Protein AF-A0A520JQG7-F1 (afdb_monomer)

Mean predicted aligned error: 21.72 Å

Solvent-accessible surface area (backbone atoms only — not comparable to full-atom values): 9404 Å² total; per-residue (Å²): 134,91,82,88,81,85,90,84,89,77,89,77,74,89,73,78,88,71,98,80,67,85,91,68,79,53,63,58,55,50,52,49,51,52,50,51,52,51,51,51,51,50,53,49,54,67,59,70,69,59,74,75,81,80,76,74,77,77,79,77,73,83,89,76,90,84,80,84,89,77,93,76,90,80,88,82,88,83,88,83,86,82,87,91,74,70,98,68,82,77,88,84,72,81,86,50,89,65,53,53,73,76,43,76,72,67,59,95,91,64,88,80,63,93,89,63,77,54,61,46,65,46,62,87,65,65,126

Sequence (127 aa):
MNYETRAIGNEEVLGLPSPDAPRRGRTGLIIGIITVIAIVAAIAYFTMGRAKPVTKAVEQLPLVSVVVPGRSSVARVVSATGSLAARREMPIGVAGDGGMVTRVLVEPGQWVAKGQVLALVDRSVQT

Radius of gyration: 70.16 Å; Cα contacts (8 Å, |Δi|>4): 34; chains: 1; bounding box: 82×48×180 Å

Secondary structure (DSSP, 8-state):
------------------S-S-S-SSHHHHHHHHHHHHHHHHHHHHHHT-PPP--------------PPPP---------------SS------TTSS-EEEEE---TT----TT---EEEE-TT--

Nearest PDB structures (foldseek):
  2k7v-assembly1_B  TM=3.443E-01  e=1.556E+00  Escherichia coli K-12

Foldseek 3Di:
DDDDDDDDDDDDDDDDDDPDDPPPPVVVVVVVVVVVVVVVVVVCVVVVPDDPPPPPPPPPDDDDDDDDDDDDDDDDDDDDDDDDDDPDDDDDDDFQPFFDFPDAPDDPPDDDDPPDDGTDGDRPRHD

pLDDT: m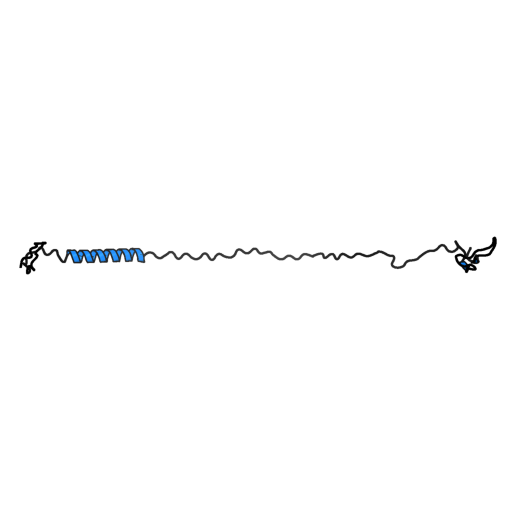ean 74.9, std 16.49, range [41.25, 93.94]

Structure (mmCIF, N/CA/C/O backbone):
data_AF-A0A520JQG7-F1
#
_entry.id   AF-A0A520JQG7-F1
#
loop_
_atom_site.group_PDB
_atom_site.id
_atom_site.type_symbol
_atom_site.label_atom_id
_atom_site.label_alt_id
_atom_site.label_comp_id
_atom_site.label_asym_id
_atom_site.label_entity_id
_atom_site.label_seq_id
_atom_site.pdbx_PDB_ins_code
_atom_site.Cartn_x
_atom_site.Cartn_y
_atom_site.Cartn_z
_atom_site.occupancy
_atom_site.B_iso_or_equiv
_atom_site.auth_seq_id
_atom_site.auth_comp_id
_atom_site.auth_asym_id
_atom_site.auth_atom_id
_atom_site.pdbx_PDB_model_n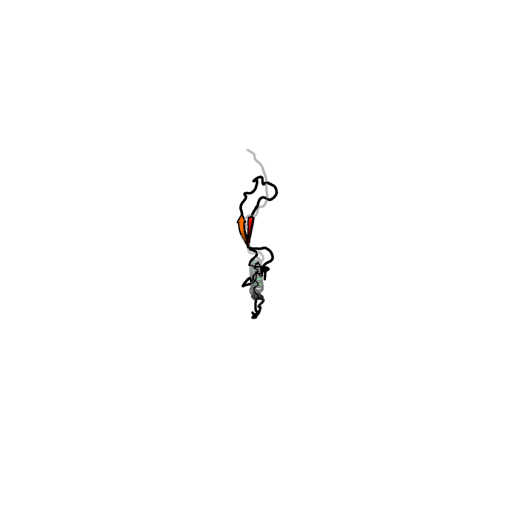um
ATOM 1 N N . MET A 1 1 ? -0.984 32.437 133.546 1.00 47.94 1 MET A N 1
ATOM 2 C CA . MET A 1 1 ? -0.754 32.615 132.099 1.00 47.94 1 MET A CA 1
ATOM 3 C C . MET A 1 1 ? -2.084 32.379 131.406 1.00 47.94 1 MET A C 1
ATOM 5 O O . MET A 1 1 ? -2.539 31.245 131.366 1.00 47.94 1 MET A O 1
ATOM 9 N N . ASN A 1 2 ? -2.742 33.464 130.996 1.00 41.94 2 ASN A N 1
ATOM 10 C CA . ASN A 1 2 ? -3.950 33.443 130.170 1.00 41.94 2 ASN A CA 1
ATOM 11 C C . ASN A 1 2 ? -3.656 32.749 128.842 1.00 41.94 2 ASN A C 1
ATOM 13 O O . ASN A 1 2 ? -2.601 33.036 128.296 1.00 41.94 2 ASN A O 1
ATOM 17 N N . TYR A 1 3 ? -4.602 31.973 128.311 1.00 47.25 3 TYR A N 1
ATOM 18 C CA . TYR A 1 3 ? -5.148 32.197 126.969 1.00 47.25 3 TYR A CA 1
ATOM 19 C C . TYR A 1 3 ? -6.581 31.658 126.916 1.00 47.25 3 TYR A C 1
ATOM 21 O O . TYR A 1 3 ? -6.863 30.526 127.301 1.00 47.25 3 TYR A O 1
ATOM 29 N N . GLU A 1 4 ? -7.479 32.542 126.501 1.00 45.03 4 GLU A N 1
ATOM 30 C CA . GLU A 1 4 ? -8.894 32.309 126.247 1.00 45.03 4 GLU A CA 1
ATOM 31 C C . GLU A 1 4 ? -9.129 31.584 124.910 1.00 45.03 4 GLU A C 1
ATOM 33 O O . GLU A 1 4 ? -8.221 31.477 124.087 1.00 45.03 4 GLU A O 1
ATOM 38 N N . THR A 1 5 ? -10.405 31.241 124.677 1.00 47.75 5 THR A N 1
ATOM 39 C CA . THR A 1 5 ? -11.120 30.978 123.402 1.00 47.75 5 THR A CA 1
ATOM 40 C C . THR A 1 5 ? -11.746 29.579 123.408 1.00 47.75 5 THR A C 1
ATOM 42 O O . THR A 1 5 ? -11.095 28.585 123.121 1.00 47.75 5 THR A O 1
ATOM 45 N N . ARG A 1 6 ? -12.953 29.416 123.973 1.00 43.28 6 ARG A N 1
ATOM 46 C CA . ARG A 1 6 ? -14.274 29.598 123.317 1.00 43.28 6 ARG A CA 1
ATOM 47 C C . ARG A 1 6 ? -14.369 28.811 122.000 1.00 43.28 6 ARG A C 1
ATOM 49 O O . ARG A 1 6 ? -13.815 29.210 120.991 1.00 43.28 6 ARG A O 1
ATOM 56 N N . ALA A 1 7 ? -14.918 27.599 122.052 1.00 52.44 7 ALA A N 1
ATOM 57 C CA . ALA A 1 7 ? -16.352 27.304 121.913 1.00 52.44 7 ALA A CA 1
ATOM 58 C C . ALA A 1 7 ? -16.813 27.251 120.448 1.00 52.44 7 ALA A C 1
ATOM 60 O O . ALA A 1 7 ? -17.317 28.229 119.909 1.00 52.44 7 ALA A O 1
ATOM 61 N N . ILE A 1 8 ? -16.678 26.062 119.858 1.00 48.25 8 ILE A N 1
ATOM 62 C CA . ILE A 1 8 ? -17.530 25.514 118.793 1.00 48.25 8 ILE A CA 1
ATOM 63 C C . ILE A 1 8 ? -17.545 24.008 119.112 1.00 48.25 8 ILE A C 1
ATOM 65 O O . ILE A 1 8 ? -16.499 23.376 119.085 1.00 48.25 8 ILE A O 1
ATOM 69 N N . GLY A 1 9 ? -18.608 23.377 119.596 1.00 44.31 9 GLY A N 1
ATOM 70 C CA . GLY A 1 9 ? -20.011 23.577 119.270 1.00 44.31 9 GLY A CA 1
ATOM 71 C C . GLY A 1 9 ? -20.515 22.312 118.581 1.00 44.31 9 GLY A C 1
ATOM 72 O O . GLY A 1 9 ? -20.761 22.340 117.382 1.00 44.31 9 GLY A O 1
ATOM 73 N N . ASN A 1 10 ? -20.526 21.192 119.311 1.00 41.25 10 ASN A N 1
ATOM 74 C CA . ASN A 1 10 ? -21.667 2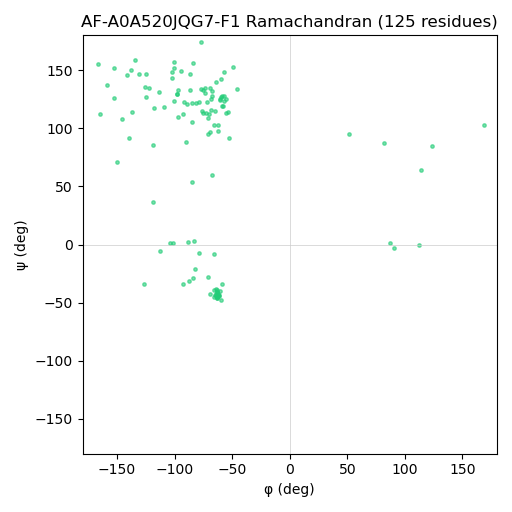0.281 119.449 1.00 41.25 10 ASN A CA 1
ATOM 75 C C . ASN A 1 10 ? -21.206 18.989 120.119 1.00 41.25 10 ASN A C 1
ATOM 77 O O . ASN A 1 10 ? -20.560 18.121 119.534 1.00 41.25 10 ASN A O 1
ATOM 81 N N . GLU A 1 11 ? -21.548 18.932 121.396 1.00 46.88 11 GLU A N 1
ATOM 82 C CA . GLU A 1 11 ? -21.652 17.727 122.188 1.00 46.88 11 GLU A CA 1
ATOM 83 C C . GLU A 1 11 ? -22.613 16.764 121.487 1.00 46.88 11 GLU A C 1
ATOM 85 O O . GLU A 1 11 ? -23.769 17.098 121.249 1.00 46.88 11 GLU A O 1
ATOM 90 N N . GLU A 1 12 ? -22.169 15.541 121.225 1.00 45.91 12 GLU A N 1
ATOM 91 C CA . GLU A 1 12 ? -23.056 14.409 121.451 1.00 45.91 12 GLU A CA 1
ATOM 92 C C . GLU A 1 12 ? -22.233 13.282 122.061 1.00 45.91 12 GLU A C 1
ATOM 94 O O . GLU A 1 12 ? -21.537 12.499 121.414 1.00 45.91 12 GLU A O 1
ATOM 99 N N . VAL A 1 13 ? -22.250 13.319 123.389 1.00 49.00 13 VAL A N 1
ATOM 100 C CA . VAL A 1 13 ? -21.859 12.245 124.284 1.00 49.00 13 VAL A CA 1
ATOM 101 C C . VAL A 1 13 ? -22.482 10.944 123.790 1.00 49.00 13 VAL A C 1
ATOM 103 O O . VAL A 1 13 ? -23.667 10.880 123.476 1.00 49.00 13 VAL A O 1
ATOM 106 N N . LEU A 1 14 ? -21.651 9.908 123.757 1.00 54.41 14 LEU A N 1
ATOM 107 C CA . LEU A 1 14 ? -22.006 8.523 123.493 1.00 54.41 14 LEU A CA 1
ATOM 108 C C . LEU A 1 14 ? -23.149 8.082 124.433 1.00 54.41 14 LEU A C 1
ATOM 110 O O . LEU A 1 14 ? -22.923 7.646 125.562 1.00 54.41 14 LEU A O 1
ATOM 114 N N . GLY A 1 15 ? -24.389 8.233 123.973 1.00 46.34 15 GLY A N 1
ATOM 115 C CA . GLY A 1 15 ? -25.580 7.745 124.653 1.00 46.34 15 GLY A CA 1
ATOM 116 C C . GLY A 1 15 ? -25.692 6.237 124.476 1.00 46.34 15 GLY A C 1
ATOM 117 O O . GLY A 1 15 ? -25.888 5.738 123.369 1.00 46.34 15 GLY A O 1
ATOM 118 N N . LEU A 1 16 ? -25.551 5.505 125.579 1.00 51.47 16 LEU A N 1
ATOM 119 C CA . LEU A 1 16 ? -25.883 4.087 125.661 1.00 51.47 16 LEU A CA 1
ATOM 120 C C . LEU A 1 16 ? -27.356 3.851 125.264 1.00 51.47 16 LEU A C 1
ATOM 122 O O . LEU A 1 16 ? -28.204 4.718 125.475 1.00 51.47 16 LEU A O 1
ATOM 126 N N . PRO A 1 17 ? -27.672 2.686 124.676 1.00 48.19 17 PRO A N 1
ATOM 127 C CA . PRO A 1 17 ? -28.928 2.464 123.975 1.00 48.19 17 PRO A CA 1
ATOM 128 C C . PRO A 1 17 ? -30.108 2.351 124.948 1.00 48.19 17 PRO A C 1
ATOM 130 O O . PRO A 1 17 ? -30.228 1.368 125.678 1.00 48.19 17 PRO A O 1
ATOM 133 N N . SER A 1 18 ? -31.024 3.320 124.902 1.00 45.19 18 SER A N 1
ATOM 134 C CA . SER A 1 18 ? -32.380 3.160 125.436 1.00 45.19 18 SER A CA 1
ATOM 135 C C . SER A 1 18 ? -33.215 2.301 124.478 1.00 45.19 18 SER A C 1
ATOM 137 O O . SER A 1 18 ? -33.209 2.555 123.268 1.00 45.19 18 SER A O 1
ATOM 139 N N . PRO A 1 19 ? -33.955 1.291 124.964 1.00 55.03 19 PRO A N 1
ATOM 140 C CA . PRO A 1 19 ? -34.721 0.390 124.117 1.00 55.03 19 PRO A CA 1
ATOM 141 C C . PRO A 1 19 ? -36.101 0.964 123.777 1.00 55.03 19 PRO A C 1
ATOM 143 O O . PRO A 1 19 ? -37.080 0.266 123.956 1.00 55.03 19 PRO A O 1
ATOM 146 N N . ASP A 1 20 ? -36.182 2.186 123.246 1.00 46.88 20 ASP A N 1
ATOM 147 C CA . ASP A 1 20 ? -37.425 2.769 122.716 1.00 46.88 20 ASP A CA 1
ATOM 148 C C . ASP A 1 20 ? -37.116 3.754 121.573 1.00 46.88 20 ASP A C 1
ATOM 150 O O . ASP A 1 20 ? -37.239 4.970 121.687 1.00 46.88 20 ASP A O 1
ATOM 154 N N . ALA A 1 21 ? -36.691 3.207 120.431 1.00 49.94 21 ALA A N 1
ATOM 155 C CA . ALA A 1 21 ? -36.697 3.885 119.136 1.00 49.94 21 ALA A CA 1
ATOM 156 C C . ALA A 1 21 ? -37.544 3.037 118.170 1.00 49.94 21 ALA A C 1
ATOM 158 O O . ALA A 1 21 ? -37.383 1.808 118.156 1.00 49.94 21 ALA A O 1
ATOM 159 N N . PRO A 1 22 ? -38.460 3.619 117.365 1.00 45.97 22 PRO A N 1
ATOM 160 C CA . PRO A 1 22 ? -39.290 2.835 116.461 1.00 45.97 22 PRO A CA 1
ATOM 161 C C . PRO A 1 22 ? -38.381 2.024 115.537 1.00 45.97 22 PRO A C 1
ATOM 163 O O . PRO A 1 22 ? -37.511 2.567 114.856 1.00 45.97 22 PRO A O 1
ATOM 166 N N . ARG A 1 23 ? -38.572 0.701 115.546 1.00 51.28 23 ARG A N 1
ATOM 167 C CA . ARG A 1 23 ? -37.796 -0.324 114.827 1.00 51.28 23 ARG A CA 1
ATOM 168 C C . ARG A 1 23 ? -37.990 -0.225 113.306 1.00 51.28 23 ARG A C 1
ATOM 170 O O . ARG A 1 23 ? -38.435 -1.164 112.653 1.00 51.28 23 ARG A O 1
ATOM 177 N N . ARG A 1 24 ? -37.647 0.924 112.727 1.00 54.06 24 ARG A N 1
ATOM 178 C CA . ARG A 1 24 ? -37.732 1.261 111.300 1.00 54.06 24 ARG A CA 1
ATOM 179 C C . ARG A 1 24 ? -36.338 1.572 110.739 1.00 54.06 24 ARG A C 1
ATOM 181 O O . ARG A 1 24 ? -36.177 2.456 109.916 1.00 54.06 24 ARG A O 1
ATOM 188 N N . GLY A 1 25 ? -35.320 0.848 111.211 1.00 57.62 25 GLY A N 1
ATOM 189 C CA . GLY A 1 25 ? -33.913 1.060 110.837 1.00 57.62 25 GLY A CA 1
ATOM 190 C C . GLY A 1 25 ? -33.270 -0.066 110.021 1.00 57.62 25 GLY A C 1
ATOM 191 O O . GLY A 1 25 ? -32.131 0.069 109.596 1.00 57.62 25 GLY A O 1
ATOM 192 N N . ARG A 1 26 ? -33.963 -1.191 109.796 1.00 58.22 26 ARG A N 1
ATOM 193 C CA . ARG A 1 26 ? -33.416 -2.329 109.022 1.00 58.22 26 ARG A CA 1
ATOM 194 C C . ARG A 1 26 ? -34.323 -2.767 107.882 1.00 58.22 26 ARG A C 1
ATOM 196 O O . ARG A 1 26 ? -33.832 -3.099 106.815 1.00 58.22 26 ARG A O 1
ATOM 203 N N . THR A 1 27 ? -35.639 -2.677 108.058 1.00 58.28 27 THR A N 1
ATOM 204 C CA . THR A 1 27 ? -36.619 -2.966 107.002 1.00 58.28 27 THR A CA 1
ATOM 205 C C . THR A 1 27 ? -36.541 -1.968 105.851 1.00 58.28 27 THR A C 1
ATOM 207 O O . THR A 1 27 ? -36.588 -2.391 104.707 1.00 58.28 27 THR A O 1
ATOM 210 N N . GLY A 1 28 ? -36.325 -0.674 106.117 1.00 62.78 28 GLY A N 1
ATOM 211 C CA . GLY A 1 28 ? -36.108 0.324 105.058 1.00 62.78 28 GLY A CA 1
ATOM 212 C C . GLY A 1 28 ? -34.832 0.076 104.245 1.00 62.78 28 GLY A C 1
ATOM 213 O O . GLY A 1 28 ? -34.846 0.203 103.026 1.00 62.78 28 GLY A O 1
ATOM 214 N N . LEU A 1 29 ? -33.754 -0.360 104.907 1.00 69.31 29 LEU A N 1
ATOM 215 C CA . LEU A 1 29 ? -32.491 -0.716 104.256 1.00 69.31 29 LEU A CA 1
ATOM 216 C C . LEU A 1 29 ? -32.630 -1.998 103.421 1.00 69.31 29 LEU A C 1
ATOM 218 O O . LEU A 1 29 ? -32.179 -2.043 102.282 1.00 69.31 29 LEU A O 1
ATOM 222 N N .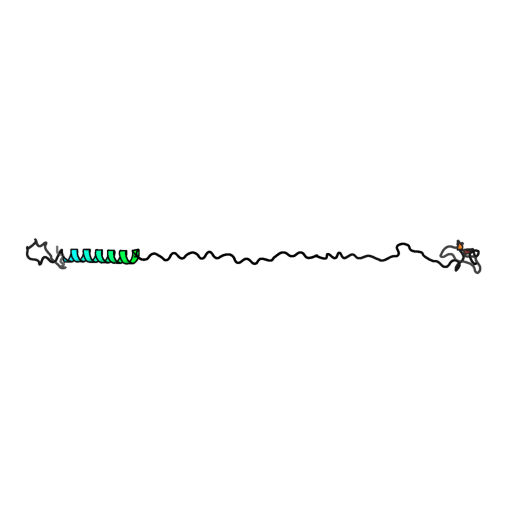 ILE A 1 30 ? -33.320 -3.011 103.952 1.00 74.06 30 ILE A N 1
ATOM 223 C CA . ILE A 1 30 ? -33.611 -4.262 103.238 1.00 74.06 30 ILE A CA 1
ATOM 224 C C . ILE A 1 30 ? -34.511 -3.997 102.024 1.00 74.06 30 ILE A C 1
ATOM 226 O O . ILE A 1 30 ? -34.219 -4.486 100.938 1.00 74.06 30 ILE A O 1
ATOM 230 N N . ILE A 1 31 ? -35.558 -3.179 102.169 1.00 79.25 31 ILE A N 1
ATOM 231 C CA . ILE A 1 31 ? -36.436 -2.789 101.056 1.00 79.25 31 ILE A CA 1
ATOM 232 C C . ILE A 1 31 ? -35.646 -1.999 100.006 1.00 79.25 31 ILE A C 1
ATOM 234 O O . ILE A 1 31 ? -35.802 -2.258 98.815 1.00 79.25 31 ILE A O 1
ATOM 238 N N . GLY A 1 32 ? -34.753 -1.097 100.422 1.00 81.38 32 GLY A N 1
ATOM 239 C CA . GLY A 1 32 ? -33.859 -0.377 99.513 1.00 81.38 32 GLY A CA 1
ATOM 240 C C . GLY A 1 32 ? -32.954 -1.318 98.715 1.00 81.38 32 GLY A C 1
ATOM 241 O O . GLY A 1 32 ? -32.904 -1.225 97.491 1.00 81.38 32 GLY A O 1
ATOM 242 N N . ILE A 1 33 ? -32.311 -2.280 99.382 1.00 84.25 33 ILE A N 1
ATOM 243 C CA . ILE A 1 33 ? -31.446 -3.278 98.733 1.00 84.25 33 ILE A CA 1
ATOM 244 C C . ILE A 1 33 ? -32.247 -4.153 97.762 1.00 84.25 33 ILE A C 1
ATOM 246 O O . ILE A 1 33 ? -31.826 -4.338 96.622 1.00 84.25 33 ILE A O 1
ATOM 250 N N . ILE A 1 34 ? -33.421 -4.642 98.168 1.00 87.06 34 ILE A N 1
ATOM 251 C CA . ILE A 1 34 ? -34.300 -5.442 97.300 1.00 87.06 34 ILE A CA 1
ATOM 252 C C . ILE A 1 34 ? -34.733 -4.631 96.076 1.00 87.06 34 ILE A C 1
ATOM 254 O O . ILE A 1 34 ? -34.737 -5.155 94.965 1.00 87.06 34 ILE A O 1
ATOM 258 N N . THR A 1 35 ? -35.040 -3.345 96.254 1.00 87.06 35 THR A N 1
ATOM 259 C CA . THR A 1 35 ? -35.431 -2.457 95.152 1.00 87.06 35 THR A CA 1
ATOM 260 C C . THR A 1 35 ? -34.277 -2.264 94.170 1.00 87.06 35 THR A C 1
ATOM 262 O O . THR A 1 35 ? -34.476 -2.373 92.963 1.00 87.06 35 THR A O 1
ATOM 265 N N . VAL A 1 36 ? -33.054 -2.055 94.66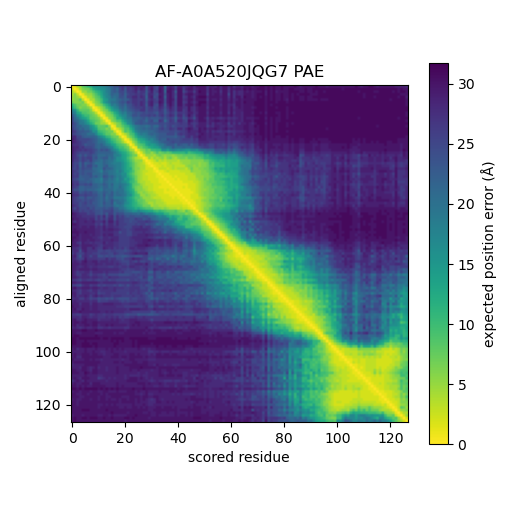2 1.00 88.81 36 VAL A N 1
ATOM 266 C CA . VAL A 1 36 ? -31.861 -1.941 93.808 1.00 88.81 36 VAL A CA 1
ATOM 267 C C . VAL A 1 36 ? -31.602 -3.244 93.049 1.00 88.81 36 VAL A C 1
ATOM 269 O O . VAL A 1 36 ? -31.385 -3.209 91.840 1.00 88.81 36 VAL A O 1
ATOM 272 N N . ILE A 1 37 ? -31.693 -4.397 93.715 1.00 89.56 37 ILE A N 1
ATOM 273 C CA . ILE A 1 37 ? -31.516 -5.708 93.070 1.00 89.56 37 ILE A CA 1
ATOM 274 C C . ILE A 1 37 ? -32.593 -5.941 92.002 1.00 89.56 37 ILE A C 1
ATOM 276 O O . ILE A 1 37 ? -32.271 -6.389 90.903 1.00 89.56 37 ILE A O 1
ATOM 280 N N . ALA A 1 38 ? -33.851 -5.589 92.280 1.00 89.69 38 ALA A N 1
ATOM 281 C CA . ALA A 1 38 ? -34.945 -5.706 91.319 1.00 89.69 38 ALA A CA 1
ATOM 282 C C . ALA A 1 38 ? -34.736 -4.804 90.090 1.00 89.69 38 ALA A C 1
ATOM 284 O O . ALA A 1 38 ? -34.980 -5.236 88.964 1.00 89.69 38 ALA A O 1
ATOM 285 N N . ILE A 1 39 ? -34.228 -3.584 90.283 1.00 89.12 39 ILE A N 1
ATOM 286 C CA . ILE A 1 39 ? -33.903 -2.664 89.184 1.00 89.12 39 ILE A CA 1
ATOM 287 C C . ILE A 1 39 ? -32.759 -3.222 88.332 1.00 89.12 39 ILE A C 1
ATOM 289 O O . ILE A 1 39 ? -32.859 -3.237 87.106 1.00 89.12 39 ILE A O 1
ATOM 293 N N . VAL A 1 40 ? -31.694 -3.733 88.954 1.00 87.75 40 VAL A N 1
ATOM 294 C CA . VAL A 1 40 ? -30.559 -4.328 88.229 1.00 87.75 40 VAL A CA 1
ATOM 295 C C . VAL A 1 40 ? -30.997 -5.570 87.451 1.00 87.75 40 VAL A C 1
ATOM 297 O O . VAL A 1 40 ? -30.636 -5.716 86.284 1.00 87.75 40 VAL A O 1
ATOM 300 N N . ALA A 1 41 ? -31.826 -6.427 88.051 1.00 85.44 41 ALA A N 1
ATOM 301 C CA . ALA A 1 41 ? -32.379 -7.603 87.384 1.00 85.44 41 ALA A CA 1
ATOM 302 C C . ALA A 1 41 ? -33.282 -7.221 86.200 1.00 85.44 41 ALA A C 1
ATOM 304 O O . ALA A 1 41 ? -33.182 -7.828 85.134 1.00 85.44 41 ALA A O 1
ATOM 305 N N . ALA A 1 42 ? -34.109 -6.181 86.344 1.00 84.44 42 ALA A N 1
ATOM 306 C CA . ALA A 1 42 ? -34.928 -5.668 85.251 1.00 84.44 42 ALA A CA 1
ATOM 307 C C . ALA A 1 42 ? -34.059 -5.123 84.105 1.00 84.44 42 ALA A C 1
ATOM 309 O O . ALA A 1 42 ? -34.278 -5.479 82.949 1.00 84.44 42 ALA A O 1
ATOM 310 N N . ILE A 1 43 ? -33.028 -4.326 84.404 1.00 83.25 43 ILE A N 1
ATOM 311 C CA . ILE A 1 43 ? -32.102 -3.796 83.389 1.00 83.25 43 ILE A CA 1
ATOM 312 C C . ILE A 1 43 ? -31.366 -4.938 82.676 1.00 83.25 43 ILE A C 1
ATOM 314 O O . ILE A 1 43 ? -31.268 -4.934 81.448 1.00 83.25 43 ILE A O 1
ATOM 318 N N . ALA A 1 44 ? -30.892 -5.941 83.416 1.00 83.00 44 ALA A N 1
ATOM 319 C CA . ALA A 1 44 ? -30.243 -7.116 82.841 1.00 83.00 44 ALA A CA 1
ATOM 320 C C . ALA A 1 44 ? -31.201 -7.893 81.923 1.00 83.00 44 ALA A C 1
ATOM 322 O O . ALA A 1 44 ? -30.842 -8.218 80.795 1.00 83.00 44 ALA A O 1
ATOM 323 N N . TYR A 1 45 ? -32.449 -8.106 82.346 1.00 82.38 45 TYR A N 1
ATOM 324 C CA . TYR A 1 45 ? -33.461 -8.783 81.534 1.00 82.38 45 TYR A CA 1
ATOM 325 C C . TYR A 1 45 ? -33.786 -8.011 80.241 1.00 82.38 45 TYR A C 1
ATOM 327 O O . TYR A 1 45 ? -33.813 -8.591 79.153 1.00 82.38 45 TYR A O 1
ATOM 335 N N . PHE A 1 46 ? -33.946 -6.686 80.323 1.00 80.50 46 PHE A N 1
ATOM 336 C CA . PHE A 1 46 ? -34.224 -5.840 79.155 1.00 80.50 46 PHE A CA 1
ATOM 337 C C . PHE A 1 46 ? -33.030 -5.686 78.201 1.00 80.50 46 PHE A C 1
ATOM 339 O O . PHE A 1 46 ? -33.225 -5.471 77.002 1.00 80.50 46 PHE A O 1
ATOM 346 N N . THR A 1 47 ? -31.798 -5.794 78.699 1.00 77.88 47 THR A N 1
ATOM 347 C CA . THR A 1 47 ? -30.582 -5.683 77.872 1.00 77.88 47 THR A CA 1
ATOM 348 C C . THR A 1 47 ? -30.156 -7.019 77.265 1.00 77.88 47 THR A C 1
ATOM 350 O O . THR A 1 47 ? -29.663 -7.038 76.138 1.00 77.88 47 THR A O 1
ATOM 353 N N . MET A 1 48 ? -30.409 -8.135 77.951 1.00 74.25 48 MET A N 1
ATOM 354 C CA . MET A 1 48 ? -30.017 -9.482 77.520 1.00 74.25 48 MET A CA 1
ATOM 355 C C . MET A 1 48 ? -30.998 -10.111 76.513 1.00 74.25 48 MET A C 1
ATOM 357 O O . MET A 1 48 ? -30.601 -10.976 75.737 1.00 74.25 48 MET A O 1
ATOM 361 N N . GLY A 1 49 ? -32.250 -9.637 76.448 1.00 63.06 49 GLY A N 1
ATOM 362 C CA . GLY A 1 49 ? -33.242 -10.065 75.447 1.00 63.06 49 GLY A CA 1
ATOM 363 C C . GLY A 1 49 ? -33.093 -9.431 74.055 1.00 63.06 49 GLY A C 1
ATOM 364 O O . GLY A 1 49 ? -33.788 -9.828 73.119 1.00 63.06 49 GLY A O 1
ATOM 365 N N . ARG A 1 50 ? -32.195 -8.452 73.875 1.00 65.56 50 ARG A N 1
ATOM 366 C CA . ARG A 1 50 ? -31.911 -7.867 72.556 1.00 65.56 50 ARG A CA 1
ATOM 367 C C . ARG A 1 50 ? -30.787 -8.633 71.867 1.00 65.56 50 ARG A C 1
ATOM 369 O O . ARG A 1 50 ? -29.619 -8.255 71.936 1.00 65.56 50 ARG A O 1
ATOM 376 N N . ALA A 1 51 ? -31.156 -9.681 71.135 1.00 65.00 51 ALA A N 1
ATOM 377 C CA . ALA A 1 51 ? -30.284 -10.222 70.102 1.00 65.00 51 ALA A CA 1
ATOM 378 C C . ALA A 1 51 ? -29.983 -9.103 69.092 1.00 65.00 51 ALA A C 1
ATOM 380 O O . ALA A 1 51 ? -30.893 -8.537 68.482 1.00 65.00 51 ALA A O 1
ATOM 381 N N . LYS A 1 52 ? -28.702 -8.746 68.945 1.00 66.81 52 LYS A N 1
ATOM 382 C CA . LYS A 1 52 ? -28.269 -7.824 67.891 1.00 66.81 52 LYS A CA 1
ATOM 383 C C . LYS A 1 52 ? -28.673 -8.448 66.550 1.00 66.81 52 LYS A C 1
ATOM 385 O O . LYS A 1 52 ? -28.334 -9.614 66.335 1.00 66.81 52 LYS A O 1
ATOM 390 N N . PRO A 1 53 ? -29.387 -7.732 65.663 1.00 61.31 53 PRO A N 1
ATOM 391 C CA . PRO A 1 53 ? -29.675 -8.265 64.345 1.00 61.31 53 PRO A CA 1
ATOM 392 C C . PRO A 1 53 ? -28.336 -8.543 63.666 1.00 61.31 53 PRO A C 1
ATOM 394 O O . PRO A 1 53 ? -27.507 -7.648 63.509 1.00 61.31 53 PRO A O 1
ATOM 397 N N . VAL A 1 54 ? -28.105 -9.808 63.326 1.00 65.31 54 VAL A N 1
ATOM 398 C CA . VAL A 1 54 ? -26.941 -10.211 62.546 1.00 65.31 54 VAL A CA 1
ATOM 399 C C . VAL A 1 54 ? -27.179 -9.649 61.154 1.00 65.31 54 VAL A C 1
ATOM 401 O O . VAL A 1 54 ? -27.943 -10.204 60.364 1.00 65.31 54 VAL A O 1
ATOM 404 N N . THR A 1 55 ? -26.592 -8.492 60.870 1.00 64.81 55 THR A N 1
ATOM 405 C CA . THR A 1 55 ? -26.534 -7.963 59.514 1.00 64.81 55 THR A CA 1
ATOM 406 C C . THR A 1 55 ? -25.734 -8.966 58.700 1.00 64.81 55 THR A C 1
ATOM 408 O O . THR A 1 55 ? -24.512 -9.035 58.831 1.00 64.81 55 THR A O 1
ATOM 411 N N . LYS A 1 56 ? -26.422 -9.789 57.900 1.00 64.94 56 LYS A N 1
ATOM 412 C CA . LYS A 1 56 ? -25.774 -10.552 56.835 1.00 64.94 56 LYS A CA 1
ATOM 413 C C . LYS A 1 56 ? -25.011 -9.535 55.994 1.00 64.94 56 LYS A C 1
ATOM 415 O O . LYS A 1 56 ? -25.633 -8.650 55.410 1.00 64.94 56 LYS A O 1
ATOM 420 N N . ALA A 1 57 ? -23.682 -9.622 56.000 1.00 65.81 57 ALA A N 1
ATOM 421 C CA . ALA A 1 57 ? -22.862 -8.881 55.061 1.00 65.81 57 ALA A CA 1
ATOM 422 C C . ALA A 1 57 ? -23.374 -9.261 53.672 1.00 65.81 57 ALA A C 1
ATOM 424 O O . ALA A 1 57 ? -23.335 -10.431 53.296 1.00 65.81 57 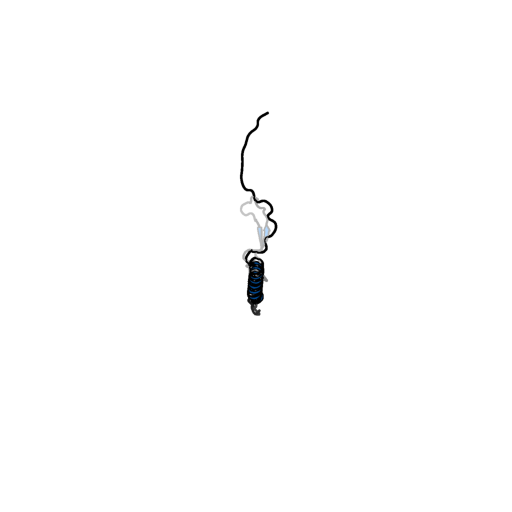ALA A O 1
ATOM 425 N N . VAL A 1 58 ? -23.972 -8.299 52.973 1.00 65.44 58 VAL A N 1
ATOM 426 C CA . VAL A 1 58 ? -24.360 -8.494 51.583 1.00 65.44 58 VAL A CA 1
ATOM 427 C C . VAL A 1 58 ? -23.044 -8.652 50.844 1.00 65.44 58 VAL A C 1
ATOM 429 O O . VAL A 1 58 ? -22.296 -7.691 50.690 1.00 65.44 58 VAL A O 1
ATOM 432 N N . GLU A 1 59 ? -22.720 -9.893 50.501 1.00 68.81 59 GLU A N 1
ATOM 433 C CA . GLU A 1 59 ? -21.553 -10.240 49.709 1.00 68.81 59 GLU A CA 1
ATOM 434 C C . GLU A 1 59 ? -21.741 -9.562 48.351 1.00 68.81 59 GLU A C 1
ATOM 436 O O . GLU A 1 59 ? -22.551 -9.982 47.523 1.00 68.81 59 GLU A O 1
ATOM 441 N N . GLN A 1 60 ? -21.113 -8.398 48.192 1.00 68.75 60 GLN A N 1
ATOM 442 C CA . GLN A 1 60 ? -21.281 -7.560 47.019 1.00 68.75 60 GLN A CA 1
ATOM 443 C C . GLN A 1 60 ? -20.594 -8.261 45.851 1.00 68.75 60 GLN A C 1
ATOM 445 O O . GLN A 1 60 ? -19.379 -8.165 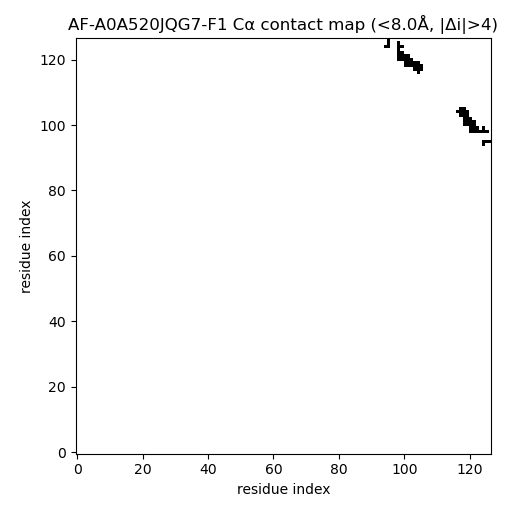45.682 1.00 68.75 60 GLN A O 1
ATOM 450 N N . LEU A 1 61 ? -21.380 -9.017 45.082 1.00 74.75 61 LEU A N 1
ATOM 451 C CA . LEU A 1 61 ? -20.878 -9.747 43.928 1.00 74.75 61 LEU A CA 1
ATOM 452 C C . LEU A 1 61 ? -20.263 -8.754 42.929 1.00 74.75 61 LEU A C 1
ATOM 454 O O . LEU A 1 61 ? -20.931 -7.785 42.547 1.00 74.75 61 LEU A O 1
ATOM 458 N N . PRO A 1 62 ? -19.008 -8.971 42.498 1.00 80.31 62 PRO A N 1
ATOM 459 C CA . PRO A 1 62 ? -18.379 -8.125 41.498 1.00 80.31 62 PRO A CA 1
ATOM 460 C C . PRO A 1 62 ? -19.171 -8.166 40.189 1.00 80.31 62 PRO A C 1
ATOM 462 O O . PRO A 1 62 ? -19.398 -9.234 39.619 1.00 80.31 62 PRO A O 1
ATOM 465 N N . LEU A 1 63 ? -19.579 -6.997 39.697 1.00 85.06 63 LEU A N 1
ATOM 466 C CA . LEU A 1 63 ? -20.197 -6.869 38.383 1.00 85.06 63 LEU A CA 1
ATOM 467 C C . LEU A 1 63 ? -19.101 -6.970 37.319 1.00 85.06 63 LEU A C 1
ATOM 469 O O . LEU A 1 63 ? -18.228 -6.105 37.246 1.00 85.06 63 LEU A O 1
ATOM 473 N N . VAL A 1 64 ? -19.143 -8.021 36.499 1.00 85.50 64 VAL A N 1
ATOM 474 C CA . VAL A 1 64 ? -18.195 -8.213 35.395 1.00 85.50 64 VAL A CA 1
ATOM 475 C C . VAL A 1 64 ? -18.903 -8.117 34.053 1.00 85.50 64 VAL A C 1
ATOM 477 O O . VAL A 1 64 ? -19.929 -8.753 33.817 1.00 85.50 64 VAL A O 1
ATOM 480 N N . SER A 1 65 ? -18.326 -7.324 33.157 1.00 88.69 65 SER A N 1
ATOM 481 C CA . SER A 1 65 ? -18.751 -7.246 31.764 1.00 88.69 65 SER A CA 1
ATOM 482 C C . SER A 1 65 ? -17.981 -8.283 30.961 1.00 88.69 65 SER A C 1
ATOM 484 O O . SER A 1 65 ? -16.753 -8.248 30.907 1.00 88.69 65 SER A O 1
ATOM 486 N N . VAL A 1 66 ? -18.705 -9.203 30.332 1.00 88.75 66 VAL A N 1
ATOM 487 C CA . VAL A 1 66 ? -18.126 -10.192 29.421 1.00 88.75 66 VAL A CA 1
ATOM 488 C C . VAL A 1 66 ? -18.375 -9.780 27.979 1.00 88.75 66 VAL A C 1
ATOM 490 O O . VAL A 1 66 ? -19.404 -9.188 27.655 1.00 88.75 66 VAL A O 1
ATOM 493 N N . VAL A 1 67 ? -17.440 -10.129 27.100 1.00 89.44 67 VAL A N 1
ATOM 494 C CA . VAL A 1 67 ? -17.642 -10.056 25.654 1.00 89.44 67 VAL A CA 1
ATOM 495 C C . VAL A 1 67 ? -17.328 -11.420 25.056 1.00 89.44 67 VAL A C 1
ATOM 497 O O . VAL A 1 67 ? -16.344 -12.058 25.434 1.00 89.44 67 VAL A O 1
ATOM 500 N N . VAL A 1 68 ? -18.178 -11.889 24.145 1.00 89.88 68 VAL A N 1
ATOM 501 C CA . VAL A 1 68 ? -17.954 -13.157 23.444 1.00 89.88 68 VAL A CA 1
ATOM 502 C C . VAL A 1 68 ? -16.975 -12.901 22.294 1.00 89.88 68 VAL A C 1
ATOM 504 O O . VAL A 1 68 ? -17.266 -12.058 21.441 1.00 89.88 68 VAL A O 1
ATOM 507 N N . PRO A 1 69 ? -15.817 -13.582 22.242 1.00 89.94 69 PRO A N 1
ATOM 508 C CA . PRO A 1 69 ? -14.849 -13.371 21.176 1.00 89.94 69 PRO A CA 1
ATOM 509 C C . PRO A 1 69 ? -15.406 -13.856 19.831 1.00 89.94 69 PRO A C 1
ATOM 511 O O . PRO A 1 69 ? -15.850 -14.995 19.693 1.00 89.94 69 PRO A O 1
ATOM 514 N N . GLY A 1 70 ? -15.358 -12.979 18.829 1.00 92.38 70 GLY A N 1
ATOM 515 C CA . GLY A 1 70 ? -15.675 -13.289 17.437 1.00 92.38 70 GLY A CA 1
ATOM 516 C C . GLY A 1 70 ? -14.411 -13.487 16.603 1.00 92.38 70 GLY A C 1
ATOM 517 O O . GLY A 1 70 ? -13.339 -12.984 16.938 1.00 92.38 70 GLY A O 1
ATOM 518 N N . ARG A 1 71 ? -14.529 -14.210 15.487 1.00 91.44 71 ARG A N 1
ATOM 519 C CA . ARG A 1 71 ? -13.449 -14.323 14.498 1.00 91.44 71 ARG A CA 1
ATOM 520 C C . ARG A 1 71 ? -13.631 -13.236 13.445 1.00 91.44 71 ARG A C 1
ATOM 522 O O . ARG A 1 71 ? -14.662 -13.204 12.782 1.00 91.44 71 ARG A O 1
ATOM 529 N N . SER A 1 72 ? -12.627 -12.387 13.264 1.00 88.56 72 SER A N 1
ATOM 530 C CA . SER A 1 72 ? -12.577 -11.418 12.168 1.00 88.56 72 SER A CA 1
ATOM 531 C C . SER A 1 72 ? -11.230 -11.491 11.452 1.00 88.56 72 SER A C 1
ATOM 533 O O . SER A 1 72 ? -10.198 -11.798 12.051 1.00 88.56 72 SER A O 1
ATOM 535 N N . SER A 1 73 ? -11.237 -11.256 10.140 1.00 88.44 73 SER A N 1
ATOM 536 C CA . SER A 1 73 ? -10.008 -11.122 9.361 1.00 88.44 73 SER A CA 1
ATOM 537 C C . SER A 1 73 ? -9.427 -9.726 9.570 1.00 88.44 73 SER A C 1
ATOM 539 O O . SER A 1 73 ? -10.089 -8.734 9.265 1.00 88.44 73 SER A O 1
ATOM 541 N N . VAL A 1 74 ? -8.185 -9.641 10.044 1.00 88.19 74 VAL A N 1
ATOM 542 C CA . VAL A 1 74 ? -7.462 -8.369 10.162 1.00 88.19 74 VAL A CA 1
ATOM 543 C C . VAL A 1 74 ? -6.567 -8.208 8.939 1.00 88.19 74 VAL A C 1
ATOM 545 O O . VAL A 1 74 ? -5.579 -8.926 8.787 1.00 88.19 74 VAL A O 1
ATOM 548 N N . ALA A 1 75 ? -6.918 -7.275 8.054 1.00 88.94 75 ALA A N 1
ATOM 549 C CA . ALA A 1 75 ? -6.059 -6.915 6.933 1.00 88.94 75 ALA A CA 1
ATOM 550 C C . ALA A 1 75 ? -4.809 -6.187 7.451 1.00 88.94 75 ALA A C 1
ATOM 552 O O . ALA A 1 75 ? -4.904 -5.284 8.283 1.00 88.94 75 ALA A O 1
ATOM 553 N N . ARG A 1 76 ? -3.632 -6.566 6.948 1.00 90.31 76 ARG A N 1
ATOM 554 C CA . ARG A 1 76 ? -2.365 -5.882 7.225 1.00 90.31 76 ARG A CA 1
ATOM 555 C C . ARG A 1 76 ? -1.818 -5.340 5.915 1.00 90.31 76 ARG A C 1
ATOM 557 O O . ARG A 1 76 ? -1.527 -6.112 5.007 1.00 90.31 76 ARG A O 1
ATOM 564 N N . VAL A 1 77 ? -1.685 -4.023 5.828 1.00 91.00 77 VAL A N 1
ATOM 565 C CA . VAL A 1 77 ? -1.099 -3.347 4.669 1.00 91.00 77 VAL A CA 1
ATOM 566 C C . VAL A 1 77 ? 0.362 -3.044 4.981 1.00 91.00 77 VAL A C 1
ATOM 568 O O . VAL A 1 77 ? 0.663 -2.491 6.037 1.00 91.00 77 VAL A O 1
ATOM 571 N N . VAL A 1 78 ? 1.264 -3.415 4.074 1.00 88.62 78 VAL A N 1
ATOM 572 C CA . VAL A 1 78 ? 2.679 -3.029 4.122 1.00 88.62 78 VAL A CA 1
ATOM 573 C C . VAL A 1 78 ? 2.910 -2.038 2.991 1.00 88.62 78 VAL A C 1
ATOM 575 O O . VAL A 1 78 ? 2.691 -2.369 1.828 1.00 88.62 78 VAL A O 1
ATOM 578 N N . SER A 1 79 ? 3.307 -0.814 3.329 1.00 89.44 79 SER A N 1
ATOM 579 C CA . SER A 1 79 ? 3.649 0.213 2.350 1.00 89.44 79 SER A CA 1
ATOM 580 C C . SER A 1 79 ? 5.118 0.095 1.950 1.00 89.44 79 SER A C 1
ATOM 582 O O . SER A 1 79 ? 6.001 -0.032 2.795 1.00 89.44 79 SER A O 1
ATOM 584 N N . ALA A 1 80 ? 5.379 0.147 0.646 1.00 90.62 80 ALA A N 1
ATOM 585 C CA . ALA A 1 80 ? 6.721 0.200 0.084 1.00 90.62 80 ALA A CA 1
ATOM 586 C C . ALA A 1 80 ? 6.729 1.142 -1.123 1.00 90.62 80 ALA A C 1
ATOM 588 O O . ALA A 1 80 ? 5.743 1.230 -1.857 1.00 90.62 80 ALA A O 1
ATOM 589 N N . THR A 1 81 ? 7.837 1.849 -1.320 1.00 92.31 81 THR A N 1
ATOM 590 C CA . THR A 1 81 ? 8.072 2.712 -2.480 1.00 92.31 81 THR A CA 1
ATOM 591 C C . THR A 1 81 ? 8.996 2.006 -3.472 1.00 92.31 81 THR A C 1
ATOM 593 O O . THR A 1 81 ? 9.916 1.293 -3.077 1.00 92.31 81 THR A O 1
ATOM 596 N N . GLY A 1 82 ? 8.754 2.188 -4.770 1.00 92.94 82 GLY A N 1
ATOM 597 C CA . GLY A 1 82 ? 9.578 1.603 -5.827 1.00 92.94 82 GLY A CA 1
ATOM 598 C C . GLY A 1 82 ? 9.292 2.231 -7.188 1.00 92.94 82 GLY A C 1
ATOM 599 O O . GLY A 1 82 ? 8.214 2.783 -7.407 1.00 92.94 82 GLY A O 1
ATOM 600 N N . SER A 1 83 ? 10.267 2.167 -8.093 1.00 90.19 83 SER A N 1
ATOM 601 C CA . SER A 1 83 ? 10.097 2.563 -9.491 1.00 90.19 83 SER A CA 1
ATOM 602 C C . SER A 1 83 ? 9.551 1.397 -10.317 1.00 90.19 83 SER A C 1
ATOM 604 O O . SER A 1 83 ? 9.840 0.229 -10.054 1.00 90.19 83 SER A O 1
ATOM 606 N N . LEU A 1 84 ? 8.746 1.719 -11.327 1.00 88.06 84 LEU A N 1
ATOM 607 C CA . LEU A 1 84 ? 8.249 0.755 -12.303 1.00 88.06 84 LEU A CA 1
ATOM 608 C C . LEU A 1 84 ? 9.092 0.876 -13.572 1.00 88.06 84 LEU A C 1
ATOM 610 O O . LEU A 1 84 ? 9.188 1.957 -14.147 1.00 88.06 84 LEU A O 1
ATOM 614 N N . ALA A 1 85 ? 9.688 -0.231 -14.003 1.00 89.94 85 ALA A 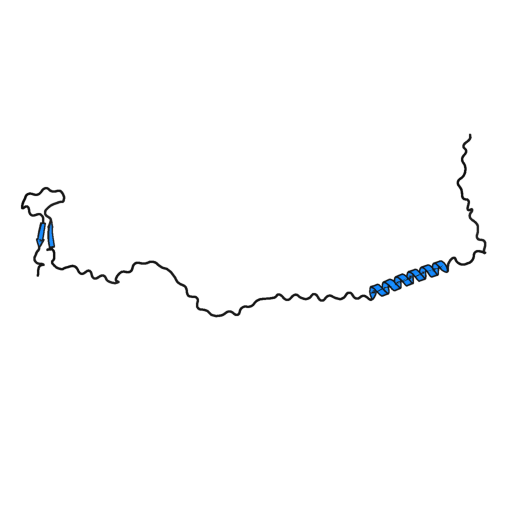N 1
ATOM 615 C CA . ALA A 1 85 ? 10.420 -0.336 -15.260 1.00 89.94 85 ALA A CA 1
ATOM 616 C C . ALA A 1 85 ? 10.011 -1.618 -15.995 1.00 89.94 85 ALA A C 1
ATOM 618 O O . ALA A 1 85 ? 9.488 -2.563 -15.390 1.00 89.94 85 ALA A O 1
ATOM 619 N N . ALA A 1 86 ? 10.234 -1.659 -17.309 1.00 91.56 86 ALA A N 1
ATOM 620 C CA . ALA A 1 86 ? 9.969 -2.856 -18.093 1.00 91.56 86 ALA A CA 1
ATOM 621 C C . ALA A 1 86 ? 10.887 -4.002 -17.634 1.00 91.56 86 ALA A C 1
ATOM 623 O O . ALA A 1 86 ? 12.078 -3.810 -17.409 1.00 91.56 86 ALA A O 1
ATOM 624 N N . ARG A 1 87 ? 10.356 -5.232 -17.551 1.00 89.94 87 ARG A N 1
ATOM 625 C CA . ARG A 1 87 ? 11.174 -6.425 -17.245 1.00 89.94 87 ARG A CA 1
ATOM 626 C C . ARG A 1 87 ? 12.296 -6.619 -18.275 1.00 89.94 87 ARG A C 1
ATOM 628 O O . ARG A 1 87 ? 13.349 -7.156 -17.946 1.00 89.94 87 ARG A O 1
ATOM 635 N N . ARG A 1 88 ? 12.028 -6.257 -19.531 1.00 92.75 88 ARG A N 1
ATOM 636 C CA . ARG A 1 88 ? 12.989 -6.268 -20.634 1.00 92.75 88 ARG A CA 1
ATOM 637 C C . ARG A 1 88 ? 12.799 -4.992 -21.430 1.00 92.75 88 ARG A C 1
ATOM 639 O O . ARG A 1 88 ? 11.749 -4.814 -22.041 1.00 92.75 88 ARG A O 1
ATOM 646 N N . GLU A 1 89 ? 13.796 -4.126 -21.411 1.00 87.88 89 GLU A N 1
ATOM 647 C CA . GLU A 1 89 ? 13.834 -2.994 -22.325 1.00 87.88 89 GLU A CA 1
ATOM 648 C C . GLU A 1 89 ? 14.274 -3.476 -23.707 1.00 87.88 89 GLU A C 1
ATOM 650 O O . GLU A 1 89 ? 15.212 -4.262 -23.844 1.00 87.88 89 GLU A O 1
ATOM 655 N N . MET A 1 90 ? 13.560 -3.025 -24.732 1.00 89.19 90 MET A N 1
ATOM 656 C CA . MET A 1 90 ? 13.922 -3.223 -26.131 1.00 89.19 90 MET A CA 1
ATOM 657 C C . MET A 1 90 ? 14.118 -1.836 -26.739 1.00 89.19 90 MET A C 1
ATOM 659 O O . MET A 1 90 ? 13.161 -1.266 -27.267 1.00 89.19 90 MET A O 1
ATOM 663 N N . PRO A 1 91 ? 15.317 -1.244 -26.610 1.00 80.75 91 PRO A N 1
ATOM 664 C CA . PRO A 1 91 ? 15.590 0.038 -27.231 1.00 80.75 91 PRO A CA 1
ATOM 665 C C . PRO A 1 91 ? 15.616 -0.153 -28.748 1.00 80.75 91 PRO A C 1
ATOM 667 O O . PRO A 1 91 ? 16.460 -0.871 -29.283 1.00 80.75 91 PRO A O 1
ATOM 670 N N . ILE A 1 92 ? 14.677 0.481 -29.444 1.00 78.94 92 ILE A N 1
ATOM 671 C CA . ILE A 1 92 ? 14.718 0.608 -30.898 1.00 78.94 92 ILE A CA 1
ATOM 672 C C . ILE A 1 92 ? 15.416 1.925 -31.240 1.00 78.94 92 ILE A C 1
ATOM 674 O O . ILE A 1 92 ? 14.929 3.008 -30.927 1.00 78.94 92 ILE A O 1
ATOM 678 N N . GLY A 1 93 ? 16.600 1.824 -31.835 1.00 76.44 93 GLY A N 1
ATOM 679 C CA . GLY A 1 93 ? 17.275 2.948 -32.475 1.00 76.44 93 GLY A CA 1
ATOM 680 C C . GLY A 1 93 ? 16.955 2.955 -33.965 1.00 76.44 93 GLY A C 1
ATOM 681 O O . GLY A 1 93 ? 16.749 1.897 -34.559 1.00 76.44 93 GLY A O 1
ATOM 682 N N . VAL A 1 94 ? 16.921 4.135 -34.581 1.00 74.94 94 VAL A N 1
ATOM 683 C CA . VAL A 1 94 ? 16.842 4.247 -36.042 1.00 74.94 94 VAL A CA 1
ATOM 684 C C . VAL A 1 94 ? 18.123 3.662 -36.636 1.00 74.94 94 VAL A C 1
ATOM 686 O O . VAL A 1 94 ? 19.217 4.176 -36.402 1.00 74.94 94 VAL A O 1
ATOM 689 N N . ALA A 1 95 ? 18.002 2.567 -37.384 1.00 63.25 95 ALA A N 1
ATOM 690 C CA . ALA A 1 95 ? 19.095 2.077 -38.207 1.00 63.25 95 ALA A CA 1
ATOM 691 C C . ALA A 1 95 ? 19.281 3.059 -39.375 1.00 63.25 95 ALA A C 1
ATOM 693 O O . ALA A 1 95 ? 18.399 3.171 -40.218 1.00 63.25 95 ALA A O 1
ATOM 694 N N . GLY A 1 96 ? 20.402 3.787 -39.407 1.00 64.00 96 GLY A N 1
ATOM 695 C CA . GLY A 1 96 ? 20.853 4.481 -40.621 1.00 64.00 96 GLY A CA 1
ATOM 696 C C . GLY A 1 96 ? 20.847 6.014 -40.632 1.00 64.00 96 GLY A C 1
ATOM 697 O O . GLY A 1 96 ? 21.304 6.576 -41.622 1.00 64.00 96 GLY A O 1
ATOM 698 N N . ASP A 1 97 ? 20.433 6.714 -39.569 1.00 66.75 97 ASP A N 1
ATOM 699 C CA . ASP A 1 97 ? 20.309 8.191 -39.624 1.00 66.75 97 ASP A CA 1
ATOM 700 C C . ASP A 1 97 ? 21.623 8.970 -39.385 1.00 66.75 97 ASP A C 1
ATOM 702 O O . ASP A 1 97 ? 21.681 10.198 -39.387 1.00 66.75 97 ASP A O 1
ATOM 706 N N . GLY A 1 98 ? 22.732 8.255 -39.225 1.00 65.88 98 GLY A N 1
ATOM 707 C CA . GLY A 1 98 ? 24.064 8.836 -39.161 1.00 65.88 98 GLY A CA 1
ATOM 708 C C . GLY A 1 98 ? 25.079 7.731 -39.354 1.00 65.88 98 GLY A C 1
ATOM 709 O O . GLY A 1 98 ? 25.172 6.835 -38.520 1.00 65.88 98 GLY A O 1
ATOM 710 N N . GLY A 1 99 ? 25.794 7.750 -40.480 1.00 73.75 99 GLY A N 1
ATOM 711 C CA . GLY A 1 99 ? 26.813 6.747 -40.781 1.00 73.75 99 GLY A CA 1
ATOM 712 C C . GLY A 1 99 ? 27.789 6.539 -39.616 1.00 73.75 99 GLY A C 1
ATOM 713 O O . GLY A 1 99 ? 28.018 7.437 -38.801 1.00 73.75 99 GLY A O 1
ATOM 714 N N . MET A 1 100 ? 28.375 5.347 -39.526 1.00 78.12 100 MET A N 1
ATOM 715 C CA . MET A 1 100 ? 29.284 5.016 -38.429 1.00 78.12 100 MET A CA 1
ATOM 716 C C . MET A 1 100 ? 30.576 5.834 -38.552 1.00 78.12 100 MET A C 1
ATOM 718 O O . MET A 1 100 ? 31.250 5.789 -39.582 1.00 78.12 100 MET A O 1
ATOM 722 N N . VAL A 1 101 ? 30.950 6.575 -37.505 1.00 81.81 101 VAL A N 1
ATOM 723 C CA . VAL A 1 101 ? 32.243 7.276 -37.457 1.00 81.81 101 VAL A CA 1
ATOM 724 C C . VAL A 1 101 ? 33.350 6.234 -37.285 1.00 81.81 101 VAL A C 1
ATOM 726 O O . VAL A 1 101 ? 33.478 5.629 -36.225 1.00 81.81 101 VAL A O 1
ATOM 729 N N . THR A 1 102 ? 34.151 6.008 -38.326 1.00 84.62 102 THR A N 1
ATOM 730 C CA . THR A 1 102 ? 35.228 5.000 -38.319 1.00 84.62 102 THR A CA 1
ATOM 731 C C . THR A 1 102 ? 36.509 5.530 -37.695 1.00 84.62 102 THR A C 1
ATOM 733 O O . THR A 1 102 ? 37.295 4.768 -37.130 1.00 84.62 102 THR A O 1
ATOM 736 N N . ARG A 1 103 ? 36.742 6.843 -37.795 1.00 87.19 103 ARG A N 1
ATOM 737 C CA . ARG A 1 103 ? 37.899 7.503 -37.190 1.00 87.19 103 ARG A CA 1
ATOM 738 C C . ARG A 1 103 ? 37.651 8.992 -37.009 1.00 87.19 103 ARG A C 1
ATOM 740 O O . ARG A 1 103 ? 37.184 9.653 -37.934 1.00 87.19 103 ARG A O 1
ATOM 747 N N . VAL A 1 104 ? 38.053 9.520 -35.859 1.00 92.12 104 VAL A N 1
ATOM 748 C CA . VAL A 1 104 ? 38.180 10.962 -35.618 1.00 92.12 104 VAL A CA 1
ATOM 749 C C . VAL A 1 104 ? 39.647 11.341 -35.814 1.00 92.12 104 VAL A C 1
ATOM 751 O O . VAL A 1 104 ? 40.532 10.664 -35.296 1.00 92.12 104 VAL A O 1
ATOM 754 N N . LEU A 1 105 ? 39.907 12.368 -36.623 1.00 91.38 105 LEU A N 1
ATOM 755 C CA . LEU A 1 105 ? 41.257 12.783 -37.031 1.00 91.38 105 LEU A CA 1
ATOM 756 C C . LEU A 1 105 ? 41.746 14.042 -36.300 1.00 91.38 105 LEU A C 1
ATOM 758 O O . LEU A 1 105 ? 42.834 14.529 -36.599 1.00 91.38 105 LEU A O 1
ATOM 762 N N . VAL A 1 106 ? 40.936 14.589 -35.393 1.00 93.00 106 VAL A N 1
ATOM 763 C CA . VAL A 1 106 ? 41.201 15.854 -34.699 1.00 93.00 106 VAL A CA 1
ATOM 764 C C . VAL A 1 106 ? 40.843 15.765 -33.223 1.00 93.00 106 VAL A C 1
ATOM 766 O O . VAL A 1 106 ? 39.917 15.046 -32.841 1.00 93.00 106 VAL A O 1
ATOM 769 N N . GLU A 1 107 ? 41.553 16.533 -32.404 1.00 91.81 107 GLU A N 1
ATOM 770 C CA . GLU A 1 107 ? 41.287 16.642 -30.971 1.00 91.81 107 GLU A CA 1
ATOM 771 C C . GLU A 1 107 ? 40.508 17.926 -30.631 1.00 91.81 107 GLU A C 1
ATOM 773 O O . GLU A 1 107 ? 40.619 18.936 -31.338 1.00 91.81 107 GLU A O 1
ATOM 778 N N . PRO A 1 108 ? 39.713 17.933 -29.544 1.00 89.00 108 PRO A N 1
ATOM 779 C CA . PRO A 1 108 ? 39.035 19.141 -29.085 1.00 89.00 108 PRO A CA 1
ATOM 780 C C . PRO A 1 108 ? 40.028 20.282 -28.808 1.00 89.00 108 PRO A C 1
ATOM 782 O O . PRO A 1 108 ? 40.988 20.114 -28.062 1.00 89.00 108 PRO A O 1
ATOM 785 N N . GLY A 1 109 ? 39.784 21.461 -29.387 1.00 92.75 109 GLY A N 1
ATOM 786 C CA . GLY A 1 109 ? 40.650 22.642 -29.234 1.00 92.75 109 GLY A CA 1
ATOM 787 C C . GLY A 1 109 ? 41.757 22.772 -30.286 1.00 92.75 109 GLY A C 1
ATOM 788 O O . GLY A 1 109 ? 42.461 23.782 -30.3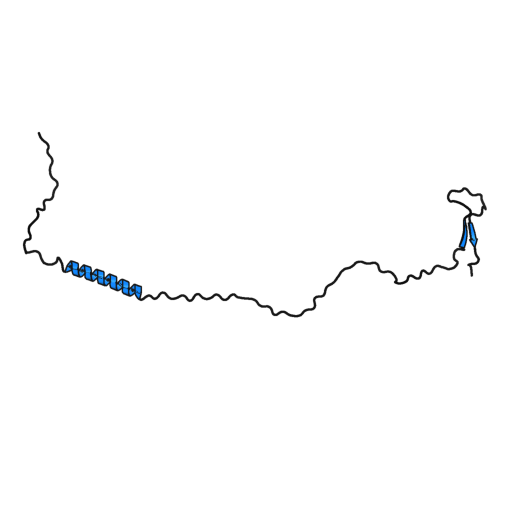08 1.00 92.75 109 GLY A O 1
ATOM 789 N N . GLN A 1 110 ? 41.892 21.800 -31.190 1.00 93.94 110 GLN A N 1
ATOM 790 C CA . GLN A 1 110 ? 42.816 21.880 -32.315 1.00 93.94 110 GLN A CA 1
ATOM 791 C C . GLN A 1 110 ? 42.295 22.847 -33.393 1.00 93.94 110 GLN A C 1
ATOM 793 O O . GLN A 1 110 ? 41.153 22.751 -33.845 1.00 93.94 110 GLN A O 1
ATOM 798 N N . TRP A 1 111 ? 43.148 23.770 -33.842 1.00 90.19 111 TRP A N 1
ATOM 799 C CA . TRP A 1 111 ? 42.843 24.655 -34.969 1.00 90.19 111 TRP A CA 1
ATOM 800 C C . TRP A 1 111 ? 42.913 23.882 -36.293 1.00 90.19 111 TRP A C 1
ATOM 802 O O . TRP A 1 111 ? 43.867 23.138 -36.525 1.00 90.19 111 TRP A O 1
ATOM 812 N N . VAL A 1 112 ? 41.921 24.071 -37.168 1.00 93.19 112 VAL A N 1
ATOM 813 C CA . VAL A 1 112 ? 41.807 23.359 -38.453 1.00 93.19 112 VAL A CA 1
ATOM 814 C C . VAL A 1 112 ? 41.704 24.323 -39.630 1.00 93.19 112 VAL A C 1
ATOM 816 O O . VAL A 1 112 ? 41.134 25.411 -39.519 1.00 93.19 112 VAL A O 1
ATOM 819 N N . ALA A 1 113 ? 42.254 23.918 -40.774 1.00 92.75 113 ALA A N 1
ATOM 820 C CA . ALA A 1 113 ? 42.168 24.679 -42.016 1.00 92.75 113 ALA A CA 1
ATOM 821 C C . ALA A 1 113 ? 40.851 24.395 -42.763 1.00 92.75 113 ALA A C 1
ATOM 823 O O . ALA A 1 113 ? 40.239 23.332 -42.624 1.00 92.75 113 ALA A O 1
ATOM 824 N N . LYS A 1 114 ? 40.410 25.335 -43.609 1.00 92.75 114 LYS A N 1
ATOM 825 C CA . LYS A 1 114 ? 39.202 25.155 -44.429 1.00 92.75 114 LYS A CA 1
ATOM 826 C C . LYS A 1 114 ? 39.366 23.946 -45.360 1.00 92.75 114 LYS A C 1
ATOM 828 O O . LYS A 1 114 ? 40.304 23.897 -46.147 1.00 92.75 114 LYS A O 1
ATOM 833 N N . GLY A 1 115 ? 38.417 23.010 -45.293 1.00 90.69 115 GLY A N 1
ATOM 834 C CA . GLY A 1 115 ? 38.413 21.786 -46.106 1.00 90.69 115 GLY A CA 1
ATOM 835 C C . GLY A 1 115 ? 39.187 20.610 -45.501 1.00 90.69 115 GLY A C 1
ATOM 836 O O . GLY A 1 115 ? 39.237 19.547 -46.114 1.00 90.69 115 GLY A O 1
ATOM 837 N N . GLN A 1 116 ? 39.763 20.765 -44.306 1.00 92.81 116 GLN A N 1
ATOM 838 C CA . GLN A 1 116 ? 40.404 19.670 -43.584 1.00 92.81 116 GLN A CA 1
ATOM 839 C C . GLN A 1 116 ? 39.367 18.631 -43.127 1.00 92.81 116 GLN A C 1
ATOM 841 O O . GLN A 1 116 ? 38.339 18.971 -42.543 1.00 92.81 116 GLN A O 1
ATOM 846 N N . VAL A 1 117 ? 39.647 17.351 -43.382 1.00 91.44 117 VAL A N 1
ATOM 847 C CA . VAL A 1 117 ? 38.789 16.237 -42.956 1.00 91.44 117 VAL A CA 1
ATOM 848 C C . VAL A 1 117 ? 38.905 16.056 -41.443 1.00 91.44 117 VAL A C 1
ATOM 850 O O . VAL A 1 117 ? 39.996 15.827 -40.927 1.00 91.44 117 VAL A O 1
ATOM 853 N N . LEU A 1 118 ? 37.774 16.139 -40.739 1.00 91.56 118 LEU A N 1
ATOM 854 C CA . LEU A 1 118 ? 37.722 16.030 -39.274 1.00 91.56 118 LEU A CA 1
ATOM 855 C C . LEU A 1 118 ? 37.453 14.597 -38.800 1.00 91.56 118 LEU A C 1
ATOM 857 O O . LEU A 1 118 ? 37.971 14.164 -37.773 1.00 91.56 118 LEU A O 1
ATOM 861 N N . ALA A 1 119 ? 36.655 13.846 -39.558 1.00 90.31 119 ALA A N 1
ATOM 862 C CA . ALA A 1 119 ? 36.321 12.462 -39.266 1.00 90.31 119 ALA A CA 1
ATOM 863 C C . ALA A 1 119 ? 35.986 11.703 -40.554 1.00 90.31 119 ALA A C 1
ATOM 865 O O . ALA A 1 119 ? 35.513 12.288 -41.531 1.00 90.31 119 ALA A O 1
ATOM 866 N N . LEU A 1 120 ? 36.224 10.395 -40.537 1.00 88.50 120 LEU A N 1
ATOM 867 C CA . LEU A 1 120 ? 35.807 9.472 -41.587 1.00 88.50 120 LEU A CA 1
ATOM 868 C C . LEU A 1 120 ? 34.498 8.799 -41.165 1.00 88.50 120 LEU A C 1
ATOM 870 O O . LEU A 1 120 ? 34.376 8.331 -40.032 1.00 88.50 120 LEU A O 1
ATOM 874 N N . VAL A 1 121 ? 33.524 8.763 -42.077 1.00 84.69 121 VAL A N 1
ATOM 875 C CA . VAL A 1 121 ? 32.182 8.214 -41.837 1.00 84.69 121 VAL A CA 1
ATOM 876 C C . VAL A 1 121 ? 31.879 7.144 -42.879 1.00 84.69 121 VAL A C 1
ATOM 878 O O . VAL A 1 121 ? 31.984 7.408 -44.078 1.00 84.69 121 VAL A O 1
ATOM 881 N N . ASP A 1 122 ? 31.487 5.956 -42.425 1.00 80.06 122 ASP A N 1
ATOM 882 C CA . ASP A 1 122 ? 31.023 4.865 -43.279 1.00 80.06 122 ASP A CA 1
ATOM 883 C C . ASP A 1 122 ? 29.523 5.019 -43.579 1.00 80.06 122 ASP A C 1
ATOM 885 O O . ASP A 1 122 ? 28.694 5.096 -42.669 1.00 80.06 122 ASP A O 1
ATOM 889 N N . ARG A 1 123 ? 29.184 5.105 -44.872 1.00 71.25 123 ARG A N 1
ATOM 890 C CA . ARG A 1 123 ? 27.815 5.306 -45.384 1.00 71.25 123 ARG A CA 1
ATOM 891 C C . ARG A 1 123 ? 27.160 4.019 -45.892 1.00 71.25 123 ARG A C 1
ATOM 893 O O . ARG A 1 123 ? 26.021 4.072 -46.341 1.00 71.25 123 ARG A O 1
ATOM 900 N N . SER A 1 124 ? 27.842 2.877 -45.813 1.00 65.38 124 SER A N 1
ATOM 901 C CA . SER A 1 124 ? 27.341 1.581 -46.304 1.00 65.38 124 SER A CA 1
ATOM 902 C C . SER A 1 124 ? 26.122 1.034 -45.545 1.00 65.38 124 SER A C 1
ATOM 904 O O . SER A 1 124 ? 25.509 0.067 -45.981 1.00 65.38 124 SER A O 1
ATOM 906 N N . VAL A 1 125 ? 25.736 1.676 -44.440 1.00 62.94 125 VAL A N 1
ATOM 907 C CA . VAL A 1 125 ? 24.542 1.358 -43.643 1.00 62.94 125 VAL A CA 1
ATOM 908 C C . VAL A 1 125 ? 23.269 2.087 -44.108 1.00 62.94 125 VAL A C 1
ATOM 910 O O . VAL A 1 125 ? 22.224 1.926 -43.486 1.00 62.94 125 VAL A O 1
ATOM 913 N N . GLN A 1 126 ? 23.336 2.881 -45.185 1.00 58.81 126 GLN A N 1
ATOM 914 C CA . GLN A 1 126 ? 22.162 3.472 -45.840 1.00 58.81 126 GLN A CA 1
ATOM 915 C C . GLN A 1 126 ? 21.588 2.462 -46.840 1.00 58.81 126 GLN A C 1
ATOM 917 O O . GLN A 1 126 ? 22.180 2.240 -47.895 1.00 58.81 126 GLN A O 1
ATOM 922 N N . THR A 1 127 ? 20.460 1.834 -46.507 1.00 58.00 127 THR A N 1
ATOM 923 C CA . THR A 1 127 ? 19.632 1.091 -47.475 1.00 58.00 127 THR A CA 1
ATOM 924 C C . THR A 1 127 ? 18.236 1.677 -47.491 1.00 58.00 127 THR A C 1
ATOM 926 O O . THR A 1 127 ? 17.771 2.062 -46.395 1.00 58.00 127 THR A O 1
#